Protein AF-A0A2V5NDN9-F1 (afdb_monomer_lite)

Radius of gyration: 16.92 Å; chains: 1; bounding box: 52×20×49 Å

Sequence (83 aa):
MKTTTSALPILIRHESEAPKERSTCGWRHLLISRQDKDASIAAWAHAVDIDGAREHYHKRSTELYYVLDGEFRQGWFTAPKAA

pLDDT: mean 85.5, std 14.16, range [40.03, 97.75]

Foldseek 3Di:
DDPPPPDQDDQADDQVGFDWDADLFAIWRFSDDPVCVVSVDPDTDTDGPGDNHDDDDDPDDDDDDDDPDDDDDDDDDDDPDDD

Structure (mmCIF, N/CA/C/O backbone):
data_AF-A0A2V5NDN9-F1
#
_entry.id   AF-A0A2V5NDN9-F1
#
loop_
_atom_site.group_PDB
_atom_site.id
_atom_site.type_symbol
_atom_site.label_atom_id
_atom_site.label_alt_id
_atom_site.label_comp_id
_atom_site.label_asym_id
_atom_site.label_entity_id
_atom_site.label_seq_id
_atom_site.pdbx_PDB_ins_code
_atom_site.Cartn_x
_atom_site.Cartn_y
_atom_site.Cartn_z
_atom_site.occupancy
_atom_site.B_iso_or_equiv
_atom_site.auth_seq_id
_atom_site.auth_comp_id
_atom_site.auth_asym_id
_atom_site.auth_atom_id
_atom_site.pdbx_PDB_model_num
ATOM 1 N N . MET A 1 1 ? -24.140 -4.982 35.258 1.00 42.97 1 MET A N 1
ATOM 2 C CA . MET A 1 1 ? -23.376 -4.070 34.377 1.00 42.97 1 MET A CA 1
ATOM 3 C C . MET A 1 1 ? -23.658 -4.486 32.944 1.00 42.97 1 MET A C 1
ATOM 5 O O . MET A 1 1 ? -23.444 -5.647 32.630 1.00 42.97 1 MET A O 1
ATOM 9 N N . LYS A 1 2 ? -24.247 -3.611 32.120 1.00 40.03 2 LYS A N 1
ATOM 10 C CA . LYS A 1 2 ? -24.513 -3.912 30.706 1.00 40.03 2 LYS A CA 1
ATOM 11 C C . LYS A 1 2 ? -23.225 -3.667 29.926 1.00 40.03 2 LYS A C 1
ATOM 13 O O . LYS A 1 2 ? -22.791 -2.526 29.820 1.00 40.03 2 LYS A O 1
ATOM 18 N N . THR A 1 3 ? -22.600 -4.727 29.433 1.00 45.88 3 THR A N 1
ATOM 19 C CA . THR A 1 3 ? -21.523 -4.640 28.448 1.00 45.88 3 THR A CA 1
ATOM 20 C C . THR A 1 3 ? -22.147 -4.216 27.128 1.00 45.88 3 THR A C 1
ATOM 22 O O . THR A 1 3 ? -22.766 -5.014 26.429 1.00 45.88 3 THR A O 1
ATOM 25 N N . THR A 1 4 ? -22.047 -2.931 26.802 1.00 54.75 4 THR A N 1
ATOM 26 C CA . THR A 1 4 ? -22.335 -2.456 25.453 1.00 54.75 4 THR A CA 1
ATOM 27 C C . THR A 1 4 ? -21.194 -2.952 24.573 1.00 54.75 4 THR A C 1
ATOM 29 O O . THR A 1 4 ? -20.088 -2.420 24.637 1.00 54.75 4 THR A O 1
ATOM 32 N N . THR A 1 5 ? -21.425 -4.009 23.796 1.00 57.22 5 THR A N 1
ATOM 33 C CA . THR A 1 5 ? -20.519 -4.383 22.708 1.00 57.22 5 THR A CA 1
ATOM 34 C C . THR A 1 5 ? -20.518 -3.219 21.725 1.00 57.22 5 THR A C 1
ATOM 36 O O . THR A 1 5 ? -21.451 -3.067 20.940 1.00 57.22 5 THR A O 1
ATOM 39 N N . SER A 1 6 ? -19.513 -2.346 21.809 1.00 62.28 6 SER A N 1
ATOM 40 C CA . SER A 1 6 ? -19.242 -1.388 20.742 1.00 62.28 6 SER A CA 1
ATOM 41 C C . SER A 1 6 ? -18.960 -2.217 19.499 1.00 62.28 6 SER A C 1
ATOM 43 O O . SER A 1 6 ? -17.980 -2.961 19.474 1.00 62.28 6 SER A O 1
ATOM 45 N N . ALA A 1 7 ? -19.834 -2.143 18.495 1.00 67.88 7 ALA A N 1
ATOM 46 C CA . ALA A 1 7 ? -19.515 -2.684 17.184 1.00 67.88 7 ALA A CA 1
ATOM 47 C C . ALA A 1 7 ? -18.175 -2.071 16.761 1.00 67.88 7 ALA A C 1
ATOM 49 O O . ALA A 1 7 ? -17.990 -0.854 16.866 1.00 67.88 7 ALA A O 1
ATOM 50 N N . LEU A 1 8 ? -17.213 -2.912 16.378 1.00 68.44 8 LEU A N 1
ATOM 51 C CA . LEU A 1 8 ? -15.955 -2.404 15.850 1.00 68.44 8 LEU A CA 1
ATOM 52 C C . LEU A 1 8 ? -16.276 -1.568 14.603 1.00 68.44 8 LEU A C 1
ATOM 54 O O . LEU A 1 8 ? -17.126 -1.985 13.808 1.00 68.44 8 LEU A O 1
ATOM 58 N N . PRO A 1 9 ? -15.651 -0.394 14.432 1.00 75.19 9 PRO A N 1
ATOM 59 C CA . PRO A 1 9 ? -15.877 0.421 13.251 1.00 75.19 9 PRO A CA 1
ATOM 60 C C . PRO A 1 9 ? -15.517 -0.388 12.000 1.00 75.19 9 PRO A C 1
ATOM 62 O O . PRO A 1 9 ? -14.397 -0.878 11.864 1.00 75.19 9 PRO A O 1
ATOM 65 N N . ILE A 1 10 ? -16.483 -0.546 11.094 1.00 84.50 10 ILE A N 1
ATOM 66 C CA . ILE A 1 10 ? -16.260 -1.167 9.788 1.00 84.50 10 ILE A CA 1
ATOM 67 C C . ILE A 1 10 ? -15.724 -0.079 8.859 1.00 84.50 10 ILE A C 1
ATOM 69 O O . ILE A 1 10 ? -16.432 0.879 8.551 1.00 84.50 10 ILE A O 1
ATOM 73 N N . LEU A 1 11 ? -14.473 -0.227 8.425 1.00 88.38 11 LEU A N 1
ATOM 74 C CA . LEU A 1 11 ? -13.843 0.661 7.453 1.00 88.38 11 LEU A CA 1
ATOM 75 C C . LEU A 1 11 ? -13.820 -0.016 6.082 1.00 88.38 11 LEU A C 1
ATOM 77 O O . LEU A 1 11 ? -13.194 -1.061 5.915 1.00 88.38 11 LEU A O 1
ATOM 81 N N . ILE A 1 12 ? -14.492 0.591 5.106 1.00 89.94 12 ILE A N 1
ATOM 82 C CA . ILE A 1 12 ? -14.520 0.137 3.712 1.00 89.94 12 ILE A CA 1
ATOM 83 C C . ILE A 1 12 ? -14.211 1.343 2.830 1.00 89.94 12 ILE A C 1
ATOM 85 O O . ILE A 1 12 ? -14.801 2.406 3.013 1.00 89.94 12 ILE A O 1
ATOM 89 N N . ARG A 1 13 ? -13.284 1.174 1.884 1.00 94.00 13 ARG A N 1
ATOM 90 C CA . ARG A 1 13 ? -12.988 2.160 0.839 1.00 94.00 13 ARG A CA 1
ATOM 91 C C . ARG A 1 13 ? -12.849 1.464 -0.500 1.00 94.00 13 ARG A C 1
ATOM 93 O O . ARG A 1 13 ? -12.166 0.443 -0.590 1.00 94.00 13 ARG A O 1
ATOM 100 N N . HIS A 1 14 ? -13.456 2.048 -1.524 1.00 95.50 14 HIS A N 1
ATOM 101 C CA . HIS A 1 14 ? -13.163 1.696 -2.905 1.00 95.50 14 HIS A CA 1
ATOM 102 C C . HIS A 1 14 ? -11.857 2.358 -3.344 1.00 95.50 14 HIS A C 1
ATOM 104 O O . HIS A 1 14 ? -11.516 3.446 -2.881 1.00 95.50 14 HIS A O 1
ATOM 110 N N . GLU A 1 15 ? -11.131 1.715 -4.257 1.00 95.81 15 GLU A N 1
ATOM 111 C CA . GLU A 1 15 ? -9.871 2.246 -4.788 1.00 95.81 15 GLU A CA 1
ATOM 112 C C . GLU A 1 15 ? -10.036 3.664 -5.356 1.00 95.81 15 GLU A C 1
ATOM 114 O O . GLU A 1 15 ? -9.242 4.545 -5.047 1.00 95.81 15 GLU A O 1
ATOM 119 N N . SER A 1 16 ? -11.124 3.920 -6.091 1.00 95.50 16 SER A N 1
ATOM 120 C CA . SER A 1 16 ? -11.429 5.223 -6.699 1.00 95.50 16 SER A CA 1
ATOM 121 C C . SER A 1 16 ? -11.676 6.358 -5.699 1.00 95.50 16 SER A C 1
ATOM 123 O O . SER A 1 16 ? -11.653 7.524 -6.082 1.00 95.50 16 SER A O 1
ATOM 125 N N . GLU A 1 17 ? -11.951 6.028 -4.439 1.00 95.12 17 GLU A N 1
ATOM 126 C CA . GLU A 1 17 ? -12.271 6.982 -3.371 1.00 95.12 17 GLU A CA 1
ATOM 127 C C . GLU A 1 17 ? -11.128 7.114 -2.357 1.00 95.12 17 GLU A C 1
ATOM 129 O O . GLU A 1 17 ? -11.136 8.005 -1.504 1.00 95.12 17 GLU A O 1
ATOM 134 N N . ALA A 1 18 ? -10.145 6.214 -2.418 1.00 96.81 18 ALA A N 1
ATOM 135 C CA . ALA A 1 18 ? -9.046 6.192 -1.477 1.00 96.81 18 ALA A CA 1
ATOM 136 C C 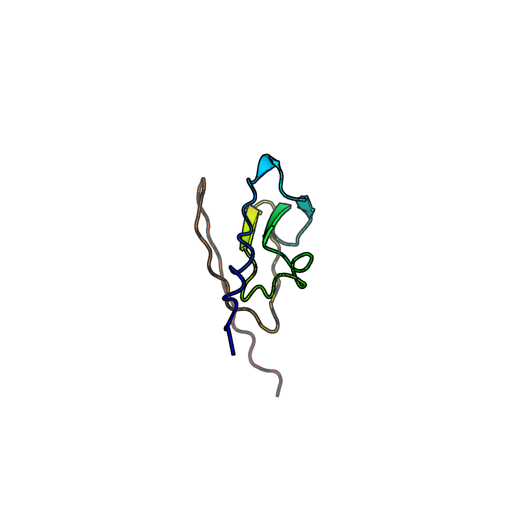. ALA A 1 18 ? -8.059 7.338 -1.763 1.00 96.81 18 ALA A C 1
ATOM 138 O O . ALA A 1 18 ? -7.745 7.624 -2.922 1.00 96.81 18 ALA A O 1
ATOM 139 N N . PRO A 1 19 ? -7.500 7.981 -0.719 1.00 96.31 19 PRO A N 1
ATOM 140 C CA . PRO A 1 19 ? -6.400 8.916 -0.906 1.00 96.31 19 PRO A CA 1
ATOM 141 C C . PRO A 1 19 ? -5.251 8.238 -1.655 1.00 96.31 19 PRO A C 1
ATOM 143 O O . PRO A 1 19 ? -4.894 7.101 -1.343 1.00 96.31 19 PRO A O 1
ATOM 146 N N . LYS A 1 20 ? -4.656 8.939 -2.621 1.00 96.38 20 LYS A N 1
ATOM 147 C CA . LYS A 1 20 ? -3.568 8.410 -3.447 1.00 96.38 20 LYS A CA 1
ATOM 148 C C . LYS A 1 20 ? -2.261 9.126 -3.123 1.00 96.38 20 LYS A C 1
ATOM 150 O O . LYS A 1 20 ? -2.223 10.352 -3.047 1.00 96.38 20 LYS A O 1
ATOM 155 N N . GLU A 1 21 ? -1.179 8.375 -2.953 1.00 96.25 21 GLU A N 1
ATOM 156 C CA . GLU A 1 21 ? 0.148 8.938 -2.689 1.00 96.25 21 GLU A CA 1
ATOM 157 C C . GLU A 1 21 ? 1.250 8.244 -3.487 1.00 96.25 21 GLU A C 1
ATOM 159 O O . GLU A 1 21 ? 1.152 7.066 -3.849 1.00 96.25 21 GLU A O 1
ATOM 164 N N . ARG A 1 22 ? 2.335 8.979 -3.753 1.00 94.88 22 ARG A N 1
ATOM 165 C CA . ARG A 1 22 ? 3.505 8.410 -4.419 1.00 94.88 22 ARG A CA 1
ATOM 166 C C . ARG A 1 22 ? 4.338 7.586 -3.438 1.00 94.88 22 ARG A C 1
ATOM 168 O O . ARG A 1 22 ? 4.489 7.935 -2.270 1.00 94.88 22 ARG A O 1
ATOM 175 N N . SER A 1 23 ? 4.897 6.485 -3.928 1.00 91.44 23 SER A N 1
ATOM 176 C CA . SER A 1 23 ? 5.756 5.573 -3.175 1.00 91.44 23 SER A CA 1
ATOM 177 C C . SER A 1 23 ? 6.984 5.154 -3.981 1.00 91.44 23 SER A C 1
ATOM 179 O O . SER A 1 23 ? 7.121 5.491 -5.159 1.00 91.44 23 SER A O 1
ATOM 181 N N . THR A 1 24 ? 7.866 4.381 -3.350 1.00 91.75 24 THR A N 1
ATOM 182 C CA . THR A 1 24 ? 9.043 3.788 -3.997 1.00 91.75 24 THR A CA 1
ATOM 183 C C . THR A 1 24 ? 8.683 2.771 -5.085 1.00 91.75 24 THR A C 1
ATOM 185 O O . THR A 1 24 ? 9.493 2.558 -5.983 1.00 91.75 24 THR A O 1
ATOM 188 N N . CYS A 1 25 ? 7.483 2.179 -5.021 1.00 91.81 25 CYS A N 1
ATOM 189 C CA . CYS A 1 25 ? 7.006 1.148 -5.950 1.00 91.81 25 CYS A CA 1
ATOM 190 C C . CYS A 1 25 ? 6.084 1.671 -7.056 1.00 91.81 25 CYS A C 1
ATOM 192 O O . CYS A 1 25 ? 5.718 0.902 -7.933 1.00 91.81 25 CYS A O 1
ATOM 194 N N . GLY A 1 26 ? 5.673 2.941 -7.003 1.00 93.88 26 GLY A N 1
ATOM 195 C CA . GLY A 1 26 ? 4.629 3.473 -7.879 1.00 93.88 26 GLY A CA 1
ATOM 196 C C . GLY A 1 26 ? 3.630 4.319 -7.101 1.00 93.88 26 GLY A C 1
ATOM 197 O O . GLY A 1 26 ? 4.029 5.083 -6.213 1.00 93.88 26 GLY A O 1
ATOM 198 N N . TRP A 1 27 ? 2.344 4.191 -7.408 1.00 96.00 27 TRP A N 1
ATOM 199 C CA . TRP A 1 27 ? 1.279 4.905 -6.705 1.00 96.00 27 TRP A CA 1
ATOM 200 C C . TRP A 1 27 ? 0.503 3.981 -5.777 1.00 96.00 27 TRP A C 1
ATOM 202 O O . TRP A 1 27 ? 0.126 2.886 -6.170 1.00 96.00 27 TRP A O 1
ATOM 212 N N . ARG A 1 28 ? 0.240 4.436 -4.550 1.00 96.31 28 ARG A N 1
ATOM 213 C CA . ARG A 1 28 ? -0.538 3.692 -3.556 1.00 96.31 28 ARG A CA 1
ATOM 214 C C . ARG A 1 28 ? -1.875 4.367 -3.328 1.00 96.31 28 ARG A C 1
ATOM 216 O O . ARG A 1 28 ? -1.910 5.557 -3.023 1.00 96.31 28 ARG A O 1
ATOM 223 N N . HIS A 1 29 ? -2.939 3.585 -3.402 1.00 97.75 29 HIS A N 1
ATOM 224 C CA . HIS A 1 29 ? -4.272 3.950 -2.948 1.00 97.75 29 HIS A CA 1
ATOM 225 C C . HIS A 1 29 ? -4.448 3.465 -1.509 1.00 97.75 29 HIS A C 1
ATOM 227 O O . HIS A 1 29 ? -4.318 2.275 -1.206 1.00 97.75 29 HIS A O 1
ATOM 233 N N . LEU A 1 30 ? -4.690 4.400 -0.597 1.00 96.75 30 LEU A N 1
ATOM 234 C CA . LEU A 1 30 ? -4.655 4.185 0.845 1.00 96.75 30 LEU A CA 1
ATOM 235 C C . LEU A 1 30 ? -5.981 3.605 1.369 1.00 96.75 30 LEU A C 1
ATOM 237 O O . LEU A 1 30 ? -6.746 4.301 2.037 1.00 96.75 30 LEU A O 1
ATOM 241 N N . LEU A 1 31 ? -6.258 2.329 1.068 1.00 96.62 31 LEU A N 1
ATOM 242 C CA . LEU A 1 31 ? -7.506 1.662 1.476 1.00 96.62 31 LEU A CA 1
ATOM 243 C C . LEU A 1 31 ? -7.647 1.624 3.004 1.00 96.62 31 LEU A C 1
ATOM 245 O O . LEU A 1 31 ? -8.628 2.126 3.542 1.00 96.62 31 LEU A O 1
ATOM 249 N N . ILE A 1 32 ? -6.635 1.097 3.699 1.00 95.44 32 ILE A N 1
ATOM 250 C CA . ILE A 1 32 ? -6.476 1.164 5.158 1.00 95.44 32 ILE A CA 1
ATOM 251 C C . ILE A 1 32 ? -5.031 1.566 5.431 1.00 95.44 32 ILE A C 1
ATOM 253 O O . ILE A 1 32 ? -4.100 0.870 5.024 1.00 95.44 32 ILE A O 1
ATOM 257 N N . SER A 1 33 ? -4.807 2.692 6.100 1.00 93.88 33 SER A N 1
ATOM 258 C CA . SER A 1 33 ? -3.454 3.222 6.266 1.00 93.88 33 SER A CA 1
ATOM 259 C C . SER A 1 33 ? -3.238 3.917 7.605 1.00 93.88 33 SER A C 1
ATOM 261 O O . SER A 1 33 ? -4.069 3.877 8.503 1.00 93.88 33 SER A O 1
ATOM 263 N N . ARG A 1 34 ? -2.068 4.536 7.778 1.00 91.31 34 ARG A N 1
ATOM 264 C CA . ARG A 1 34 ? -1.633 5.144 9.040 1.00 91.31 34 ARG A CA 1
ATOM 265 C C . ARG A 1 34 ? -2.581 6.250 9.519 1.00 91.31 34 ARG A C 1
ATOM 267 O O . ARG A 1 34 ? -2.646 6.519 10.716 1.00 91.31 34 ARG A O 1
ATOM 274 N N . GLN A 1 35 ? -3.294 6.889 8.599 1.00 91.38 35 GLN A N 1
ATOM 275 C CA . GLN A 1 35 ? -4.327 7.881 8.880 1.00 91.38 35 GLN A CA 1
ATOM 276 C C . GLN A 1 35 ? -5.490 7.278 9.689 1.00 91.38 35 GLN A C 1
ATOM 278 O O . GLN A 1 35 ? -6.118 7.996 10.456 1.00 91.38 35 GLN A O 1
ATOM 283 N N . ASP A 1 36 ? -5.697 5.961 9.614 1.00 92.69 36 ASP A N 1
ATOM 284 C CA . ASP A 1 36 ? -6.773 5.227 10.293 1.00 92.69 36 ASP A CA 1
ATOM 285 C C . ASP A 1 36 ? -6.378 4.729 11.690 1.00 92.69 36 ASP A C 1
ATOM 287 O O . ASP A 1 36 ? -7.022 3.849 12.259 1.00 92.69 36 ASP A O 1
ATOM 291 N N . LYS A 1 37 ? -5.309 5.286 12.268 1.00 88.88 37 LYS A N 1
ATOM 292 C CA . LYS A 1 37 ? -4.784 4.909 13.592 1.00 88.88 37 LYS A CA 1
ATOM 293 C C . LYS A 1 37 ? -5.846 4.921 14.704 1.00 88.88 37 LYS A C 1
ATOM 295 O O . LYS A 1 37 ? -5.760 4.114 15.623 1.00 88.88 37 LYS A O 1
ATOM 300 N N . ASP A 1 38 ? -6.845 5.798 14.605 1.00 89.38 38 ASP A N 1
ATOM 301 C CA . ASP A 1 38 ? -7.882 5.960 15.628 1.00 89.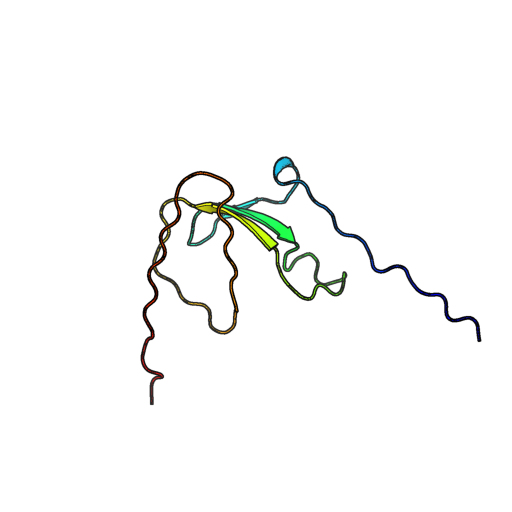38 38 ASP A CA 1
ATOM 302 C C . ASP A 1 38 ? -8.931 4.828 15.566 1.00 89.38 38 ASP A C 1
ATOM 304 O O . ASP A 1 38 ? -9.661 4.602 16.528 1.00 89.38 38 ASP A O 1
ATOM 308 N N . ALA A 1 39 ? -8.960 4.051 14.474 1.00 87.06 39 ALA A N 1
ATOM 309 C CA . ALA A 1 39 ? -9.834 2.890 14.296 1.00 87.06 39 ALA A CA 1
ATOM 310 C C . ALA A 1 39 ? -9.232 1.573 14.825 1.00 87.06 39 ALA A C 1
ATOM 312 O O . ALA A 1 39 ? -9.803 0.509 14.5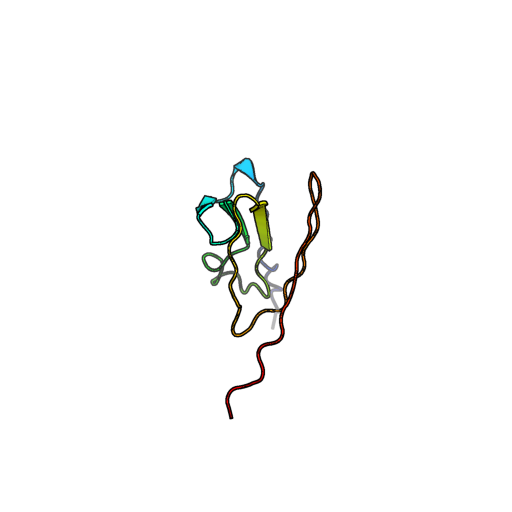99 1.00 87.06 39 ALA A O 1
ATOM 313 N N . SER A 1 40 ? -8.097 1.619 15.539 1.00 85.56 40 SER A N 1
ATOM 314 C CA . SER A 1 40 ? -7.438 0.431 16.115 1.00 85.56 40 SER A CA 1
ATOM 315 C C . SER A 1 40 ? -7.128 -0.662 15.078 1.00 85.56 40 SER A C 1
ATOM 317 O O . SER A 1 40 ? -7.328 -1.854 15.313 1.00 85.56 40 SER A O 1
ATOM 319 N N . ILE A 1 41 ? -6.633 -0.248 13.909 1.00 88.62 41 ILE A N 1
ATOM 320 C CA . ILE A 1 41 ? -6.265 -1.146 12.810 1.00 88.62 41 ILE A CA 1
ATOM 321 C C . ILE A 1 41 ? -5.069 -2.034 13.187 1.00 88.62 41 ILE A C 1
ATOM 323 O O . ILE A 1 41 ? -4.079 -1.569 13.753 1.00 88.62 41 ILE A O 1
ATOM 327 N N . ALA A 1 42 ? -5.140 -3.317 12.829 1.00 88.69 42 ALA A N 1
ATOM 328 C CA . ALA A 1 42 ? -4.053 -4.276 13.051 1.00 88.69 42 ALA A CA 1
ATOM 329 C C . ALA A 1 42 ? -3.060 -4.352 11.877 1.00 88.69 42 ALA A C 1
ATOM 331 O O . ALA A 1 42 ? -1.929 -4.804 12.047 1.00 88.69 42 ALA A O 1
ATOM 332 N N . ALA A 1 43 ? -3.482 -3.925 10.685 1.00 90.31 43 ALA A N 1
ATOM 333 C CA . ALA A 1 43 ? -2.704 -3.991 9.456 1.00 90.31 43 ALA A CA 1
ATOM 334 C C . ALA A 1 43 ? -3.056 -2.825 8.526 1.00 90.31 43 ALA A C 1
ATOM 336 O O . ALA A 1 43 ? -4.090 -2.173 8.684 1.00 90.31 43 ALA A O 1
ATOM 337 N N . TRP A 1 44 ? -2.185 -2.577 7.551 1.00 92.69 44 TRP A N 1
ATOM 338 C CA . TRP A 1 44 ? -2.439 -1.651 6.450 1.00 92.69 44 TRP A CA 1
ATOM 339 C C . TRP A 1 44 ? -2.746 -2.440 5.183 1.00 92.69 44 TRP A C 1
ATOM 341 O O . TRP A 1 44 ? -2.209 -3.527 4.982 1.00 92.69 44 TRP A O 1
ATOM 351 N N . ALA A 1 45 ? -3.595 -1.872 4.337 1.00 95.25 45 ALA A N 1
ATOM 352 C CA . ALA A 1 45 ? -3.959 -2.430 3.047 1.00 95.25 45 ALA A CA 1
ATOM 353 C C . ALA A 1 45 ? -3.909 -1.316 2.005 1.00 95.25 45 ALA A C 1
ATOM 355 O O . ALA A 1 45 ? -4.565 -0.283 2.161 1.00 95.25 45 ALA A O 1
ATOM 356 N N . HIS A 1 46 ? -3.132 -1.529 0.946 1.00 96.56 46 HIS A N 1
ATOM 357 C CA . HIS A 1 46 ? -2.982 -0.597 -0.167 1.00 96.56 46 HIS A CA 1
ATOM 358 C C . HIS A 1 46 ? -3.200 -1.341 -1.479 1.00 96.56 46 HIS A C 1
ATOM 360 O O . HIS A 1 46 ? -2.638 -2.418 -1.661 1.00 96.56 46 HIS A O 1
ATOM 366 N N . ALA A 1 47 ? -3.972 -0.753 -2.393 1.00 97.25 47 ALA A N 1
ATOM 36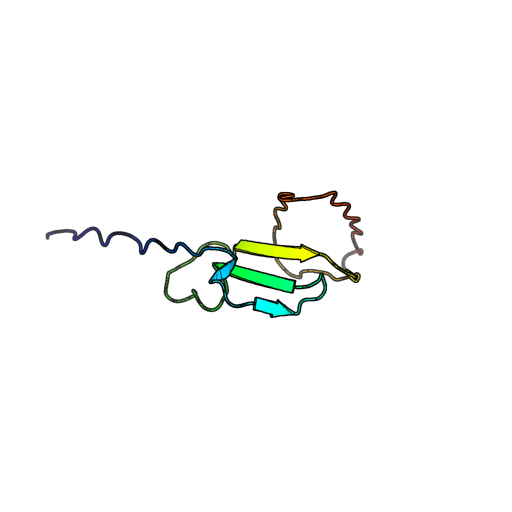7 C CA . ALA A 1 47 ? -3.888 -1.112 -3.807 1.00 97.25 47 ALA A CA 1
ATOM 368 C C . ALA A 1 47 ? -2.744 -0.301 -4.420 1.00 97.25 47 ALA A C 1
ATOM 370 O O . ALA A 1 47 ? -2.583 0.882 -4.100 1.00 97.25 47 ALA A O 1
ATOM 371 N N . VAL A 1 48 ? -1.903 -0.937 -5.232 1.00 96.19 48 VAL A N 1
ATOM 372 C CA . VAL A 1 48 ? -0.677 -0.309 -5.731 1.00 96.19 48 VAL A CA 1
ATOM 373 C C . VAL A 1 48 ? -0.597 -0.457 -7.239 1.00 96.19 48 VAL A C 1
ATOM 375 O O . VAL A 1 48 ? -0.468 -1.568 -7.744 1.00 96.19 48 VAL A O 1
ATOM 378 N N . ASP A 1 49 ? -0.589 0.680 -7.930 1.00 95.81 49 ASP A N 1
ATOM 379 C CA . ASP A 1 49 ? -0.190 0.753 -9.331 1.00 95.81 49 ASP A CA 1
ATOM 380 C C . ASP A 1 49 ? 1.338 0.706 -9.357 1.00 95.81 49 ASP A C 1
ATOM 382 O O . ASP A 1 49 ? 2.008 1.708 -9.061 1.00 95.81 49 ASP A O 1
ATOM 386 N N . ILE A 1 50 ? 1.891 -0.476 -9.624 1.00 94.31 50 ILE A N 1
ATOM 387 C CA . ILE A 1 50 ? 3.338 -0.679 -9.623 1.00 94.31 50 ILE A CA 1
ATOM 388 C C . ILE A 1 50 ? 3.921 -0.174 -10.939 1.00 94.31 50 ILE A C 1
ATOM 390 O O . ILE A 1 50 ? 3.608 -0.681 -12.011 1.00 94.31 50 ILE A O 1
ATOM 394 N N . ASP A 1 51 ? 4.808 0.810 -10.835 1.00 91.94 51 ASP A N 1
ATOM 395 C CA . ASP A 1 51 ? 5.548 1.365 -11.963 1.00 91.94 51 ASP A CA 1
ATOM 396 C C . ASP A 1 51 ? 6.890 1.932 -11.484 1.00 91.94 51 ASP A C 1
ATOM 398 O O . ASP A 1 51 ? 6.952 2.733 -10.540 1.00 91.94 51 ASP A O 1
ATOM 402 N N . GLY A 1 52 ? 7.972 1.500 -12.137 1.00 88.12 52 GLY A N 1
ATOM 403 C CA . GLY A 1 52 ? 9.333 1.949 -11.842 1.00 88.12 52 GLY A CA 1
ATOM 404 C C . GLY A 1 52 ? 9.798 1.652 -10.412 1.00 88.12 52 GLY A C 1
ATOM 405 O O . GLY A 1 52 ? 10.487 2.480 -9.810 1.00 88.12 52 GLY A O 1
ATOM 406 N N . ALA A 1 53 ? 9.404 0.506 -9.845 1.00 91.31 53 ALA A N 1
ATOM 407 C CA . ALA A 1 53 ? 9.779 0.136 -8.484 1.00 91.31 53 ALA A CA 1
ATOM 408 C C . ALA A 1 53 ? 11.305 0.085 -8.312 1.00 91.31 53 ALA A C 1
ATOM 410 O O . ALA A 1 53 ? 12.015 -0.568 -9.076 1.00 91.31 53 ALA A O 1
ATOM 411 N N . ARG A 1 54 ? 11.809 0.783 -7.291 1.00 89.69 54 ARG A N 1
ATOM 412 C CA . ARG A 1 54 ? 13.239 0.805 -6.946 1.00 89.69 54 ARG A CA 1
ATOM 413 C C . ARG A 1 54 ? 13.524 -0.116 -5.773 1.00 89.69 54 ARG A C 1
ATOM 415 O O . ARG A 1 54 ? 12.655 -0.334 -4.931 1.00 89.69 54 ARG A O 1
ATOM 422 N N . GLU A 1 55 ? 14.757 -0.600 -5.680 1.00 90.38 55 GLU A N 1
ATOM 423 C CA . GLU A 1 55 ? 15.216 -1.360 -4.518 1.00 90.38 55 GLU A CA 1
ATOM 424 C C . GLU A 1 55 ? 15.024 -0.553 -3.228 1.00 90.38 55 GLU A C 1
ATOM 426 O O . GLU A 1 55 ? 15.387 0.623 -3.135 1.00 90.38 55 GLU A O 1
ATOM 431 N N . HIS A 1 56 ? 14.414 -1.187 -2.233 1.00 89.62 56 HIS A N 1
ATOM 432 C CA . HIS A 1 56 ? 14.212 -0.628 -0.903 1.00 89.62 56 HIS A CA 1
ATOM 433 C C . HIS A 1 56 ? 14.022 -1.757 0.109 1.00 89.62 56 HIS A C 1
ATOM 435 O O . HIS A 1 56 ? 13.909 -2.929 -0.249 1.00 89.62 56 HIS A O 1
ATOM 441 N N . TYR A 1 57 ? 14.021 -1.395 1.389 1.00 86.31 57 TYR A N 1
ATOM 442 C CA . TYR A 1 57 ? 13.890 -2.338 2.488 1.00 86.31 57 TYR A CA 1
ATOM 443 C C . TYR A 1 57 ? 12.896 -1.825 3.525 1.00 86.31 57 TYR A C 1
ATOM 445 O O . TYR A 1 57 ? 12.704 -0.617 3.693 1.00 86.31 57 TYR A O 1
ATOM 453 N N . HIS A 1 58 ? 12.330 -2.759 4.281 1.00 83.00 58 HIS A N 1
ATOM 454 C CA . HIS A 1 58 ? 11.476 -2.471 5.421 1.00 83.00 58 HIS A CA 1
ATOM 455 C C . HIS A 1 58 ? 12.167 -2.926 6.706 1.00 83.00 58 HIS A C 1
ATOM 457 O O . HIS A 1 58 ? 12.666 -4.043 6.798 1.00 83.00 58 HIS A O 1
ATOM 463 N N . LYS A 1 59 ? 12.214 -2.054 7.723 1.00 80.38 59 LYS A N 1
ATOM 464 C CA . LYS A 1 59 ? 12.830 -2.387 9.024 1.00 80.38 59 LYS A CA 1
ATOM 465 C C . LYS A 1 59 ? 12.006 -3.410 9.808 1.00 80.38 59 LYS A C 1
ATOM 467 O O . LYS A 1 59 ? 12.572 -4.218 10.538 1.00 80.38 59 LYS A O 1
ATOM 472 N N . ARG A 1 60 ? 10.678 -3.311 9.704 1.00 74.62 60 ARG A N 1
ATOM 473 C CA . ARG A 1 60 ? 9.683 -4.183 10.337 1.00 74.62 60 ARG A CA 1
ATOM 474 C C . ARG A 1 60 ? 8.395 -4.143 9.513 1.00 74.62 60 ARG A C 1
ATOM 476 O O . ARG A 1 60 ? 7.568 -3.262 9.727 1.00 74.62 60 ARG A O 1
ATOM 483 N N . SER A 1 61 ? 8.235 -5.074 8.585 1.00 70.00 61 SER A N 1
ATOM 484 C CA . SER A 1 61 ? 6.933 -5.409 8.009 1.00 70.00 61 SER A CA 1
ATOM 485 C C . SER A 1 61 ? 6.950 -6.858 7.540 1.00 70.00 61 SER A C 1
ATOM 487 O O . SER A 1 61 ? 7.967 -7.358 7.062 1.00 70.00 61 SER A O 1
ATOM 489 N N . THR A 1 62 ? 5.818 -7.530 7.719 1.00 87.12 62 THR A N 1
ATOM 490 C CA . THR A 1 62 ? 5.462 -8.693 6.911 1.00 87.12 62 THR A CA 1
ATOM 491 C C . THR A 1 62 ? 4.541 -8.164 5.832 1.00 87.12 62 THR A C 1
ATOM 493 O O . THR A 1 62 ? 3.547 -7.511 6.151 1.00 87.12 62 THR A O 1
ATOM 496 N N . GLU A 1 63 ? 4.879 -8.413 4.575 1.00 89.31 63 GLU A N 1
ATOM 497 C CA . GLU A 1 63 ? 4.099 -7.931 3.442 1.00 89.31 63 GLU A CA 1
ATOM 498 C C . GLU A 1 63 ? 3.475 -9.106 2.709 1.00 89.31 63 GLU A C 1
ATOM 500 O O . GLU A 1 63 ? 4.108 -10.141 2.501 1.00 89.31 63 GLU A O 1
ATOM 505 N N . LEU A 1 64 ? 2.209 -8.934 2.348 1.00 91.94 64 LEU A N 1
ATOM 506 C CA . LEU A 1 64 ? 1.444 -9.876 1.554 1.00 91.94 64 LEU A CA 1
ATOM 507 C C . LEU A 1 64 ? 1.036 -9.147 0.284 1.00 91.94 64 LEU A C 1
ATOM 509 O O . LEU A 1 64 ? 0.423 -8.083 0.349 1.00 91.94 64 LEU A O 1
ATOM 513 N N . TYR A 1 65 ? 1.382 -9.729 -0.856 1.00 92.25 65 TYR A N 1
ATOM 514 C CA . TYR A 1 65 ? 1.037 -9.196 -2.163 1.00 92.25 65 TYR A CA 1
ATOM 515 C C . TYR A 1 65 ? 0.005 -10.109 -2.815 1.00 92.25 65 TYR A C 1
ATOM 517 O O . TYR A 1 65 ? 0.150 -11.332 -2.806 1.00 92.25 65 TYR A O 1
ATOM 525 N N . TYR A 1 66 ? -1.026 -9.502 -3.391 1.00 95.31 66 TYR A N 1
ATOM 526 C CA . TYR A 1 66 ? -1.992 -10.169 -4.251 1.00 95.31 66 TYR A CA 1
ATOM 527 C C . TYR A 1 66 ? -2.086 -9.379 -5.554 1.00 95.31 66 TYR A C 1
ATOM 529 O O . TYR A 1 66 ? -2.281 -8.164 -5.526 1.00 95.31 66 TYR A O 1
ATOM 537 N N . VAL A 1 67 ? -1.892 -10.059 -6.684 1.00 96.19 67 VAL A N 1
ATOM 538 C CA . VAL A 1 67 ? -1.889 -9.422 -8.006 1.00 96.19 67 VAL A CA 1
ATOM 539 C C . VAL A 1 67 ? -3.332 -9.252 -8.461 1.00 96.19 67 VAL A C 1
ATOM 541 O O . VAL A 1 67 ? -4.032 -10.240 -8.666 1.00 96.19 67 VAL A O 1
ATOM 544 N N . LEU A 1 68 ? -3.778 -7.998 -8.570 1.00 96.19 68 LEU A N 1
ATOM 545 C CA . LEU A 1 68 ? -5.125 -7.659 -9.038 1.00 96.19 68 LEU A CA 1
ATOM 546 C C . LEU A 1 68 ? -5.218 -7.642 -10.566 1.00 96.19 68 LEU A C 1
ATOM 548 O O . LEU A 1 68 ? -6.241 -8.045 -11.111 1.00 96.19 68 LEU A O 1
ATOM 552 N N . ASP A 1 69 ? -4.156 -7.192 -11.233 1.00 96.81 69 ASP A N 1
ATOM 553 C CA . ASP A 1 69 ? -4.056 -7.117 -12.687 1.00 96.81 69 ASP A CA 1
ATOM 554 C C . ASP A 1 69 ? -2.591 -7.257 -13.136 1.00 96.81 69 ASP A C 1
ATOM 556 O O . ASP A 1 69 ? -1.667 -6.873 -12.412 1.00 96.81 69 ASP A O 1
ATOM 560 N N . GLY A 1 70 ? -2.386 -7.816 -14.330 1.00 95.69 70 GLY A N 1
ATOM 561 C CA . GLY A 1 70 ? -1.072 -8.026 -14.937 1.00 95.69 70 GLY A CA 1
ATOM 562 C C . GLY A 1 70 ? -0.211 -9.113 -14.281 1.00 95.69 70 GLY A C 1
ATOM 563 O O . GLY A 1 70 ? -0.700 -10.109 -13.748 1.00 95.69 70 GLY A O 1
ATOM 564 N N . GLU A 1 71 ? 1.108 -8.930 -14.361 1.00 93.44 71 GLU A N 1
ATOM 565 C CA . GLU A 1 71 ? 2.110 -9.835 -13.796 1.00 93.44 71 GLU A CA 1
ATOM 566 C C . GLU A 1 71 ? 2.978 -9.096 -12.776 1.00 93.44 71 GLU A C 1
ATOM 568 O O . GLU A 1 71 ? 3.393 -7.956 -12.993 1.00 93.44 71 GLU A O 1
ATOM 573 N N . PHE A 1 72 ? 3.305 -9.764 -11.670 1.00 90.88 72 PHE A N 1
ATOM 574 C CA . PHE A 1 72 ? 4.180 -9.218 -10.638 1.00 90.88 72 PHE A CA 1
ATOM 575 C C . PHE A 1 72 ? 5.365 -10.143 -10.391 1.00 90.88 72 PHE A C 1
ATOM 577 O O . PHE A 1 72 ? 5.203 -11.332 -10.110 1.00 90.88 72 PHE A O 1
ATOM 584 N N . ARG A 1 73 ? 6.573 -9.576 -10.444 1.00 90.25 73 ARG A N 1
ATOM 585 C CA . ARG A 1 73 ? 7.811 -10.272 -10.096 1.00 90.25 73 ARG A CA 1
ATOM 586 C C . ARG A 1 73 ? 8.592 -9.463 -9.074 1.00 90.25 73 ARG A C 1
ATOM 588 O O . ARG A 1 73 ? 8.948 -8.316 -9.329 1.00 90.25 73 ARG A O 1
ATOM 595 N N . GLN A 1 74 ? 8.925 -10.099 -7.957 1.00 87.31 74 GLN A N 1
ATOM 596 C CA . GLN A 1 74 ? 9.714 -9.499 -6.886 1.00 87.31 74 GLN A CA 1
ATOM 597 C C . GLN A 1 74 ? 10.961 -10.332 -6.609 1.00 87.31 74 GLN A C 1
ATOM 599 O O . GLN A 1 74 ? 10.902 -11.559 -6.536 1.00 87.31 74 GLN A O 1
ATOM 604 N N . GLY A 1 75 ? 12.097 -9.650 -6.482 1.00 88.00 75 GLY A N 1
ATOM 605 C CA . GLY A 1 75 ? 13.345 -10.223 -5.995 1.00 88.00 75 GLY A CA 1
ATOM 606 C C . GLY A 1 75 ? 13.614 -9.742 -4.574 1.00 88.00 75 GLY A C 1
ATOM 607 O O . GLY A 1 75 ? 13.338 -8.589 -4.249 1.00 88.00 75 GLY A O 1
ATOM 608 N N . TRP A 1 76 ? 14.168 -10.619 -3.743 1.00 84.69 76 TRP A N 1
ATOM 609 C CA . TRP A 1 76 ? 14.539 -10.306 -2.367 1.00 84.69 76 TRP A CA 1
ATOM 610 C C . TRP A 1 76 ? 16.011 -10.627 -2.163 1.00 84.69 76 TRP A C 1
ATOM 612 O O . TRP A 1 76 ? 16.483 -11.680 -2.591 1.00 84.69 76 TRP A O 1
ATOM 622 N N . PHE A 1 77 ? 16.711 -9.751 -1.453 1.00 82.19 77 PHE A N 1
ATOM 623 C CA . PHE A 1 77 ? 18.070 -9.999 -0.997 1.00 82.19 77 PHE A CA 1
ATOM 624 C C . PHE A 1 77 ? 18.093 -9.891 0.522 1.00 82.19 77 PHE A C 1
ATOM 626 O O . PHE A 1 77 ? 17.609 -8.915 1.095 1.00 82.19 77 PHE A O 1
ATOM 633 N N . T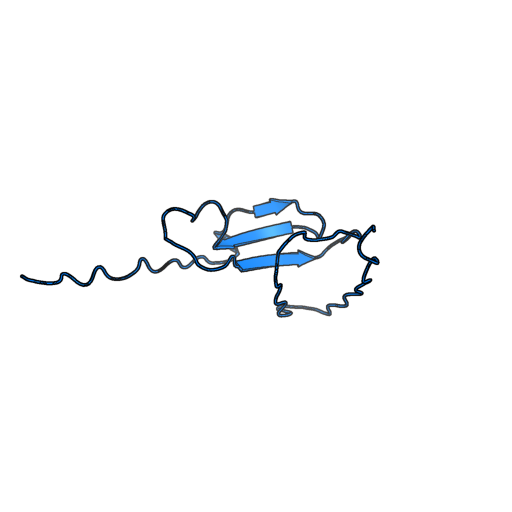HR A 1 78 ? 18.658 -10.889 1.192 1.00 72.56 78 THR A N 1
ATOM 634 C CA . THR A 1 78 ? 18.927 -10.795 2.626 1.00 72.56 78 THR A CA 1
ATOM 635 C C . THR A 1 78 ? 20.300 -10.162 2.804 1.00 72.56 78 THR A C 1
ATOM 637 O O . THR A 1 78 ? 21.317 -10.813 2.578 1.00 72.56 78 THR A O 1
ATOM 640 N N . ALA A 1 79 ? 20.345 -8.888 3.198 1.00 65.69 79 ALA A N 1
ATOM 641 C CA . ALA A 1 79 ? 21.598 -8.292 3.644 1.00 65.69 79 ALA A CA 1
ATOM 642 C C . ALA A 1 79 ? 22.001 -8.942 4.983 1.00 65.69 79 ALA A C 1
ATOM 644 O O . ALA A 1 79 ? 21.153 -9.040 5.880 1.00 65.69 79 ALA A O 1
ATOM 645 N N . PRO A 1 80 ? 23.255 -9.400 5.149 1.00 64.81 80 PRO A N 1
ATOM 646 C CA . PRO A 1 80 ? 23.715 -9.897 6.436 1.00 64.81 80 PRO A CA 1
ATOM 647 C C . PRO A 1 80 ? 23.564 -8.789 7.480 1.00 64.81 80 PRO A C 1
ATOM 649 O O . PRO A 1 80 ? 23.838 -7.617 7.215 1.00 64.81 80 PRO A O 1
ATOM 652 N N . LYS A 1 81 ? 23.088 -9.158 8.670 1.00 55.94 81 LYS A N 1
ATOM 653 C CA . LYS A 1 81 ? 22.975 -8.233 9.798 1.00 55.94 81 LYS A CA 1
ATOM 654 C C . LYS A 1 81 ? 24.378 -7.675 10.069 1.00 55.94 81 LYS A C 1
ATOM 656 O O . LYS A 1 81 ? 25.286 -8.465 10.313 1.00 55.94 81 LYS A O 1
ATOM 661 N N . ALA A 1 82 ? 24.560 -6.357 9.967 1.00 56.59 82 ALA A N 1
ATOM 662 C CA . ALA A 1 82 ? 25.830 -5.730 10.325 1.00 56.59 82 ALA A CA 1
ATOM 663 C C . ALA A 1 82 ? 26.170 -6.123 11.773 1.00 56.59 82 ALA A C 1
ATOM 665 O O . ALA A 1 82 ? 25.307 -5.994 12.649 1.00 56.59 82 ALA A O 1
ATOM 666 N N . ALA A 1 83 ? 27.360 -6.702 11.953 1.00 50.41 83 ALA A N 1
ATOM 667 C CA . ALA A 1 83 ? 27.881 -7.158 13.238 1.00 50.41 83 ALA A CA 1
ATOM 668 C C . ALA A 1 83 ? 28.135 -5.982 14.188 1.00 50.41 83 ALA A C 1
ATOM 670 O O . ALA A 1 83 ? 28.522 -4.900 13.688 1.00 50.41 83 ALA A O 1
#

Secondary structure (DSSP, 8-state):
------PPP-----GGGS-EEEETTEEEEE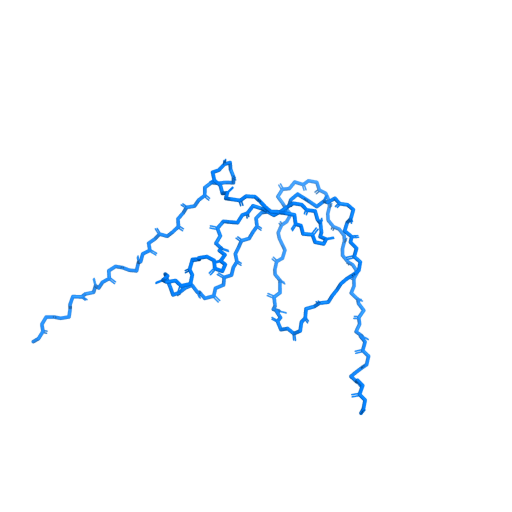EE-GGGGGGT-SS-EEEEEE-SPPP---SS-------SSS--------PPPP-